Protein AF-A0A704Q1G6-F1 (afdb_monomer)

Radius of gyra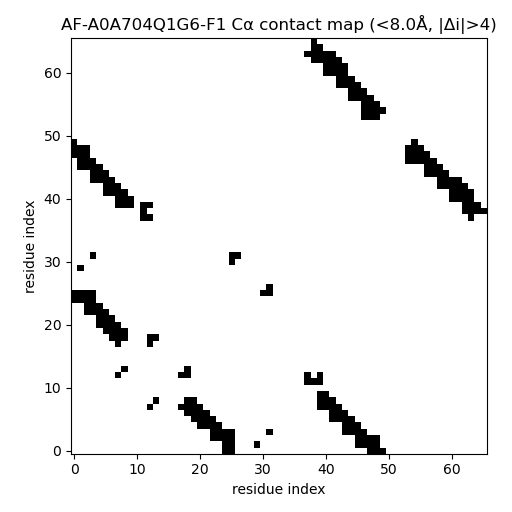tion: 13.03 Å; Cα contacts (8 Å, |Δi|>4): 124; chains: 1; bounding box: 32×18×30 Å

Secondary structure (DSSP, 8-state):
-EEEEEEE-SHHHHHTT-----EEEP-SSS-------S-B-EEEEEEEEETTEEEEEEEEE--B--

Foldseek 3Di:
DKKKFKADDDDVCVVVVNGGGDIGDDPPPLDDDDDDDDFDWIKMKMFDDDPNDTPDIDMDIDGDDD

Nearest PDB structures (foldseek):
  6o03-assembly2_D  TM=6.512E-01  e=4.790E-01  synthetic construct
  2rbl-assembly1_B  TM=5.704E-01  e=7.140E-01  Homo sapiens
  4m6a-assembly5_I  TM=6.110E-01  e=4.027E+00  synthetic construct
  8d82-assembly1_A  TM=5.917E-01  e=4.916E+00  Homo sapiens
  8xci-assembly1_J  TM=3.287E-01  e=1.812E+00  Escherichia phage Lambda

Sequence (66 aa):
KIKWKIKNVGDEAERRGNVRGEILDDEGGSERFETADFSGPHFVECYVIYGNQVVARDRIDVPIHN

Mean predicted aligned error: 3.8 Å

Organism: Salmonella enteritidis (NCBI:txid149539)

pLDDT: mean 89.82, std 6.85, range [61.62, 98.0]

Structure (mmCIF, N/CA/C/O backbone):
data_AF-A0A704Q1G6-F1
#
_entry.id   AF-A0A704Q1G6-F1
#
loop_
_atom_site.group_PDB
_atom_site.id
_atom_site.type_symbol
_atom_site.label_atom_id
_atom_site.label_alt_id
_atom_site.label_comp_id
_atom_site.label_asym_id
_atom_site.label_entity_id
_atom_site.label_seq_id
_atom_site.pdbx_PDB_ins_code
_atom_site.Cartn_x
_atom_site.Cartn_y
_at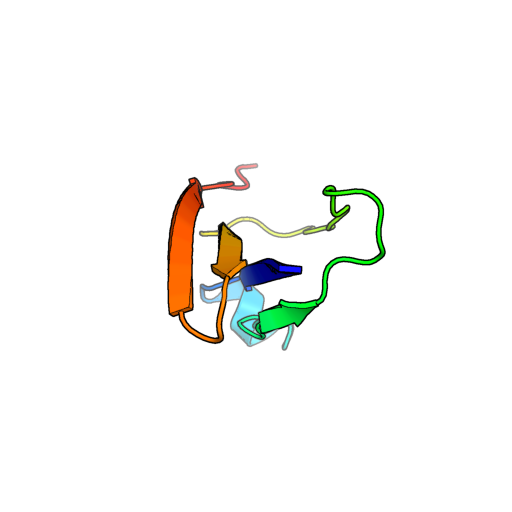om_site.Cartn_z
_atom_site.occupancy
_atom_site.B_iso_or_equiv
_atom_site.auth_seq_id
_atom_site.auth_comp_id
_atom_site.auth_asym_id
_atom_site.auth_atom_id
_atom_site.pdbx_PDB_model_num
ATOM 1 N N . LYS A 1 1 ? -9.444 0.559 11.716 1.00 93.88 1 LYS A N 1
ATOM 2 C CA . LYS A 1 1 ? -8.006 0.289 11.467 1.00 93.88 1 LYS A CA 1
ATOM 3 C C . LYS A 1 1 ? -7.704 0.663 10.032 1.00 93.88 1 LYS A C 1
ATOM 5 O O . LYS A 1 1 ? -8.556 0.391 9.195 1.00 93.88 1 LYS A O 1
ATOM 10 N N . ILE A 1 2 ? -6.556 1.268 9.764 1.00 96.75 2 ILE A N 1
ATOM 11 C CA . ILE A 1 2 ? -6.093 1.508 8.398 1.00 96.75 2 ILE A CA 1
ATOM 12 C C . ILE A 1 2 ? -5.061 0.429 8.064 1.00 96.75 2 ILE A C 1
ATOM 14 O O . ILE A 1 2 ? -4.309 0.007 8.944 1.00 96.75 2 ILE A O 1
ATOM 18 N N . LYS A 1 3 ? -5.087 -0.072 6.831 1.00 97.12 3 LYS A N 1
ATOM 19 C CA . LYS A 1 3 ? -4.055 -0.958 6.293 1.00 97.12 3 LYS A CA 1
ATOM 20 C C . LYS A 1 3 ? -3.593 -0.454 4.934 1.00 97.12 3 LYS A C 1
ATOM 22 O O . LYS A 1 3 ? -4.380 0.133 4.193 1.00 97.12 3 LYS A O 1
ATOM 27 N N . TRP A 1 4 ? -2.350 -0.759 4.598 1.00 97.12 4 TRP A N 1
ATOM 28 C CA . TRP A 1 4 ? -1.692 -0.346 3.367 1.00 97.12 4 TRP A CA 1
ATOM 29 C C . TRP A 1 4 ? -1.220 -1.563 2.597 1.00 97.12 4 TRP A C 1
ATOM 31 O O . TRP A 1 4 ? -0.704 -2.508 3.185 1.00 97.12 4 TRP A O 1
ATOM 41 N N . LYS A 1 5 ? -1.359 -1.544 1.278 1.00 95.69 5 LYS A N 1
ATOM 42 C CA . LYS A 1 5 ? -0.732 -2.532 0.406 1.00 95.69 5 LYS A CA 1
ATOM 43 C C . LYS A 1 5 ? 0.069 -1.830 -0.661 1.00 95.69 5 LYS A C 1
ATOM 45 O O . LYS A 1 5 ? -0.477 -1.054 -1.438 1.00 95.69 5 LYS A O 1
ATOM 50 N N . ILE A 1 6 ? 1.350 -2.151 -0.699 1.00 92.56 6 ILE A N 1
ATOM 51 C CA . ILE A 1 6 ? 2.302 -1.591 -1.643 1.00 92.56 6 ILE A CA 1
ATOM 52 C C . ILE A 1 6 ? 2.631 -2.696 -2.616 1.00 92.56 6 ILE A C 1
ATOM 54 O O . ILE A 1 6 ? 3.014 -3.797 -2.209 1.00 92.56 6 ILE A O 1
ATOM 58 N N . LYS A 1 7 ? 2.463 -2.422 -3.902 1.00 88.50 7 LYS A N 1
ATOM 59 C CA . LYS A 1 7 ? 2.760 -3.401 -4.928 1.00 88.50 7 LYS A CA 1
ATOM 60 C C . LYS A 1 7 ? 3.642 -2.785 -5.991 1.00 88.50 7 LYS A C 1
ATOM 62 O O . LYS A 1 7 ? 3.224 -1.896 -6.727 1.00 88.50 7 LYS A O 1
ATOM 67 N N . ASN A 1 8 ? 4.833 -3.356 -6.083 1.00 84.19 8 ASN A N 1
ATOM 68 C CA . ASN A 1 8 ? 5.762 -3.121 -7.169 1.00 84.19 8 ASN A CA 1
ATOM 69 C C . ASN A 1 8 ? 5.723 -4.369 -8.047 1.00 84.19 8 ASN A C 1
ATOM 71 O O . ASN A 1 8 ? 5.886 -5.484 -7.539 1.00 84.19 8 ASN A O 1
ATOM 75 N N . VAL A 1 9 ? 5.453 -4.192 -9.336 1.00 76.50 9 VAL A N 1
ATOM 76 C CA . VAL A 1 9 ? 5.372 -5.281 -10.315 1.00 76.50 9 VAL A CA 1
ATOM 77 C C . VAL A 1 9 ? 6.138 -4.921 -11.583 1.00 76.50 9 VAL A C 1
ATOM 79 O O . VAL A 1 9 ? 6.406 -3.753 -11.849 1.00 76.50 9 VAL A O 1
ATOM 82 N N . GLY A 1 10 ? 6.472 -5.939 -12.373 1.00 79.25 10 GLY A N 1
ATOM 83 C CA . GLY A 1 10 ? 7.177 -5.801 -13.645 1.00 79.25 10 GLY A CA 1
ATOM 84 C C . GLY A 1 10 ? 8.598 -6.355 -13.602 1.00 79.25 10 GLY A C 1
ATOM 85 O O . GLY A 1 10 ? 9.150 -6.608 -12.530 1.00 79.25 10 GLY A O 1
ATOM 86 N N . ASP A 1 11 ? 9.178 -6.515 -14.788 1.00 82.69 11 ASP A N 1
ATOM 87 C CA . ASP A 1 11 ? 10.446 -7.219 -15.016 1.00 82.69 11 ASP A CA 1
ATOM 88 C C . ASP A 1 11 ? 11.589 -6.687 -14.144 1.00 82.69 11 ASP A C 1
ATOM 90 O O . ASP A 1 11 ? 12.403 -7.450 -13.630 1.00 82.69 11 ASP A O 1
ATOM 94 N N . GLU A 1 12 ? 11.634 -5.373 -13.918 1.00 84.81 12 GLU A N 1
ATOM 95 C CA . GLU A 1 12 ? 12.680 -4.752 -13.107 1.00 84.81 12 GLU A CA 1
ATOM 96 C C . GLU A 1 12 ? 12.509 -5.039 -11.605 1.00 84.81 12 GLU A C 1
ATOM 98 O O . GLU A 1 12 ? 13.505 -5.224 -10.901 1.00 84.81 12 GLU A O 1
ATOM 103 N N . ALA A 1 13 ? 11.266 -5.160 -11.120 1.00 84.81 13 ALA A N 1
ATOM 104 C CA . ALA A 1 13 ? 10.988 -5.588 -9.748 1.00 84.81 13 ALA A CA 1
ATOM 105 C C . ALA A 1 13 ? 11.452 -7.034 -9.528 1.00 84.81 13 ALA A C 1
ATOM 107 O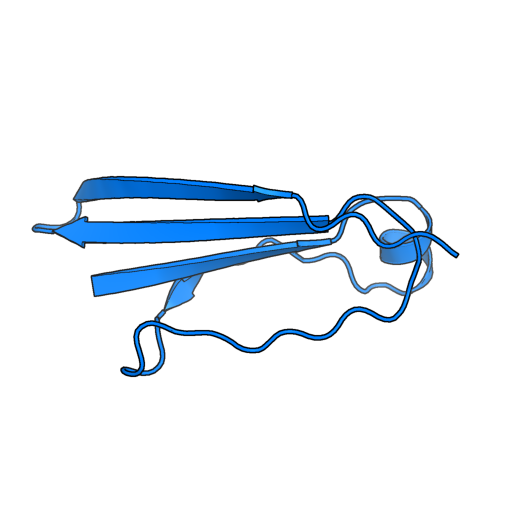 O . ALA A 1 13 ? 12.067 -7.336 -8.505 1.00 84.81 13 ALA A O 1
ATOM 108 N N . GLU A 1 14 ? 11.195 -7.912 -10.500 1.00 85.44 14 GLU A N 1
ATOM 109 C CA . GLU A 1 14 ? 11.616 -9.316 -10.467 1.00 85.44 14 GLU A CA 1
ATOM 110 C C . GLU A 1 14 ? 13.138 -9.444 -10.543 1.00 85.44 14 GLU A C 1
ATOM 112 O O . GLU A 1 14 ? 13.747 -10.107 -9.703 1.00 85.44 14 GLU A O 1
ATOM 117 N N . ARG A 1 15 ? 13.774 -8.732 -11.481 1.00 87.56 15 ARG A N 1
ATOM 118 C CA . ARG A 1 15 ? 15.232 -8.728 -11.663 1.00 87.56 15 ARG A CA 1
ATOM 119 C C . ARG A 1 15 ? 15.978 -8.271 -10.408 1.00 87.56 15 ARG A C 1
ATOM 121 O O . ARG A 1 15 ? 17.057 -8.785 -10.123 1.00 87.56 15 ARG A O 1
ATOM 128 N N . ARG A 1 16 ? 15.423 -7.306 -9.664 1.00 85.19 16 ARG A N 1
ATOM 129 C CA . ARG A 1 16 ? 15.992 -6.802 -8.399 1.00 85.19 16 ARG A CA 1
ATOM 130 C C . ARG A 1 16 ? 15.553 -7.594 -7.163 1.00 85.19 16 ARG A C 1
ATOM 132 O O . ARG A 1 16 ? 16.043 -7.304 -6.076 1.00 85.19 16 ARG A O 1
ATOM 139 N N . GLY A 1 17 ? 14.624 -8.544 -7.294 1.00 81.75 17 GLY A N 1
ATOM 140 C CA . GLY A 1 17 ? 14.029 -9.244 -6.151 1.00 81.75 17 GLY A CA 1
ATOM 141 C C . GLY A 1 17 ? 13.216 -8.331 -5.221 1.00 81.75 17 GLY A C 1
ATOM 142 O O . GLY A 1 17 ? 13.074 -8.630 -4.042 1.00 81.75 17 GLY A O 1
ATOM 143 N N . ASN A 1 18 ? 12.693 -7.213 -5.732 1.00 82.38 18 ASN A N 1
ATOM 144 C CA . ASN A 1 18 ? 11.964 -6.188 -4.973 1.00 82.38 18 ASN A CA 1
ATOM 145 C C . ASN A 1 18 ? 10.458 -6.201 -5.305 1.00 82.38 18 ASN A C 1
ATOM 147 O O . ASN A 1 18 ? 9.805 -5.159 -5.399 1.00 82.38 18 ASN A O 1
ATOM 151 N N . VAL A 1 19 ? 9.910 -7.396 -5.533 1.00 82.31 19 VAL A N 1
ATOM 152 C CA . VAL A 1 19 ? 8.469 -7.607 -5.716 1.00 82.31 19 VAL A CA 1
ATOM 153 C C . VAL A 1 19 ? 7.774 -7.402 -4.370 1.00 82.31 19 VAL A C 1
ATOM 155 O O . VAL A 1 19 ? 8.164 -7.999 -3.369 1.00 82.31 19 VAL A O 1
ATOM 158 N N . ARG A 1 20 ? 6.727 -6.569 -4.342 1.00 86.44 20 ARG A N 1
ATOM 159 C CA . ARG A 1 20 ? 5.942 -6.273 -3.128 1.00 86.44 20 ARG A CA 1
ATOM 160 C C . ARG A 1 20 ? 4.468 -6.634 -3.312 1.00 86.44 20 ARG A C 1
ATOM 162 O O . ARG A 1 20 ? 3.971 -6.762 -4.433 1.00 86.44 20 ARG A O 1
ATOM 169 N N . GLY A 1 21 ? 3.750 -6.787 -2.205 1.00 86.44 21 GLY A N 1
ATOM 170 C CA . GLY A 1 21 ? 2.306 -7.048 -2.222 1.00 86.44 21 GLY A CA 1
ATOM 171 C C . GLY A 1 21 ? 1.675 -7.354 -0.866 1.00 86.44 21 GLY A C 1
ATOM 172 O O . GLY A 1 21 ? 0.495 -7.710 -0.825 1.00 86.44 21 GLY A O 1
ATOM 173 N N . GLU A 1 22 ? 2.446 -7.240 0.214 1.00 91.69 22 GLU A N 1
ATOM 174 C CA . GLU A 1 22 ? 1.985 -7.455 1.581 1.00 91.69 22 GLU A CA 1
ATOM 175 C C . GLU A 1 22 ? 0.975 -6.387 2.004 1.00 91.69 22 GLU A C 1
ATOM 177 O O . GLU A 1 22 ? 0.995 -5.256 1.514 1.00 91.69 22 GLU A O 1
ATOM 182 N N . ILE A 1 23 ? 0.084 -6.763 2.924 1.00 94.25 23 ILE A N 1
ATOM 183 C CA . ILE A 1 23 ? -0.842 -5.836 3.569 1.00 94.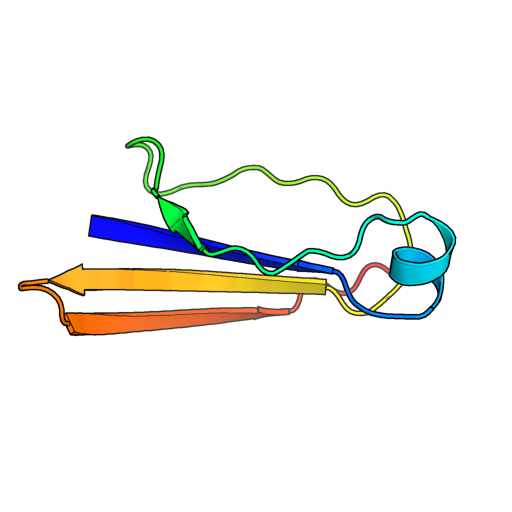25 23 ILE A CA 1
ATOM 184 C C . ILE A 1 23 ? -0.292 -5.523 4.958 1.00 94.25 23 ILE A C 1
ATOM 186 O O . ILE A 1 23 ? -0.286 -6.385 5.836 1.00 94.25 23 ILE A O 1
ATOM 190 N N . LEU A 1 24 ? 0.125 -4.282 5.148 1.00 95.44 24 LEU A N 1
ATOM 191 C CA . LEU A 1 24 ? 0.738 -3.765 6.362 1.00 95.44 24 LEU A CA 1
ATOM 192 C C . LEU A 1 24 ? -0.299 -3.000 7.186 1.00 95.44 24 LEU A C 1
ATOM 194 O O . LEU A 1 24 ? -1.220 -2.392 6.635 1.00 95.44 24 LEU A O 1
ATOM 198 N N . ASP A 1 25 ? -0.176 -3.048 8.509 1.00 96.25 25 ASP A N 1
A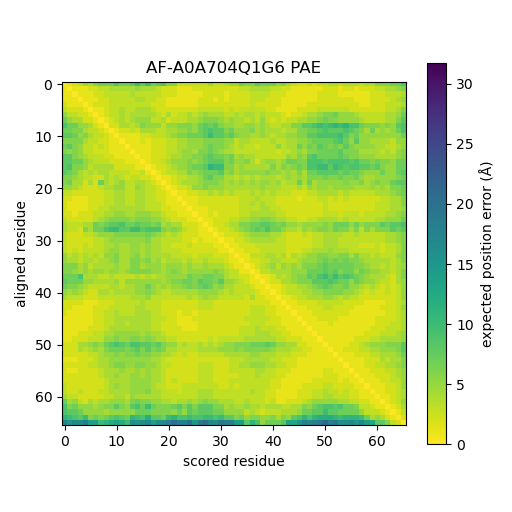TOM 199 C CA . ASP A 1 25 ? -0.963 -2.180 9.383 1.00 96.25 25 ASP A CA 1
ATOM 200 C C . ASP A 1 25 ? -0.447 -0.737 9.299 1.00 96.25 25 ASP A C 1
ATOM 202 O O . ASP A 1 25 ? 0.733 -0.490 9.051 1.00 96.25 25 ASP A O 1
ATOM 206 N N . ASP A 1 26 ? -1.352 0.221 9.470 1.00 95.12 26 ASP A N 1
ATOM 207 C CA . ASP A 1 26 ? -0.978 1.621 9.643 1.00 95.12 26 ASP A CA 1
ATOM 208 C C . ASP A 1 26 ? -0.204 1.832 10.951 1.00 95.12 26 ASP A C 1
ATOM 210 O O . ASP A 1 26 ? -0.511 1.216 11.975 1.00 95.12 26 ASP A O 1
ATOM 214 N N . GLU A 1 27 ? 0.773 2.737 10.921 1.00 94.06 27 GLU A N 1
ATOM 215 C CA . GLU A 1 27 ? 1.663 3.031 12.054 1.00 94.06 27 GLU A CA 1
ATOM 216 C C . GLU A 1 27 ? 1.075 4.091 13.012 1.00 94.06 27 GLU A C 1
ATOM 218 O O . GLU A 1 27 ? 1.745 4.553 13.932 1.00 94.06 27 GLU A O 1
ATOM 223 N N . GLY A 1 28 ? -0.200 4.459 12.831 1.00 92.06 28 GLY A N 1
ATOM 224 C CA . GLY A 1 28 ? -0.947 5.402 13.667 1.00 92.06 28 GLY A CA 1
ATOM 225 C C . GLY A 1 28 ? -1.077 6.803 13.066 1.00 92.06 28 GLY A C 1
ATOM 226 O O . GLY A 1 28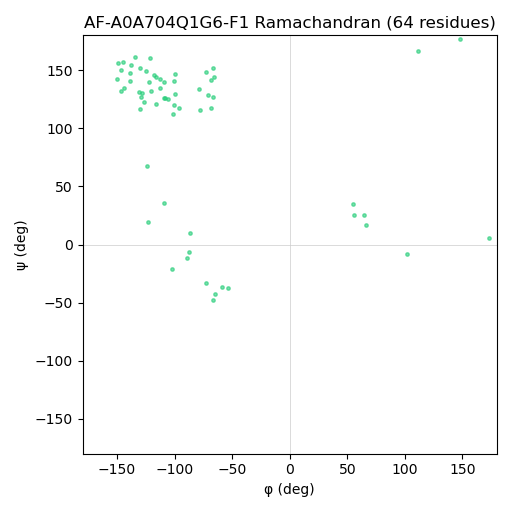 ? -1.825 7.619 13.605 1.00 92.06 28 GLY A O 1
ATOM 227 N N . GLY A 1 29 ? -0.383 7.077 11.958 1.00 92.50 29 GLY A N 1
ATOM 228 C CA . GLY A 1 29 ? -0.385 8.370 11.272 1.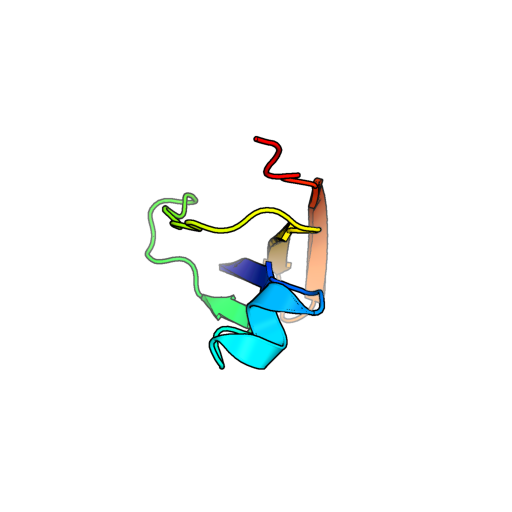00 92.50 29 GLY A CA 1
ATOM 229 C C . GLY A 1 29 ? -1.478 8.532 10.215 1.00 92.50 29 GLY A C 1
ATOM 230 O O . GLY A 1 29 ? -1.712 9.647 9.764 1.00 92.50 29 GLY A O 1
ATOM 231 N N . SER A 1 30 ? -2.179 7.456 9.827 1.00 92.81 30 SER A N 1
ATOM 232 C CA . SER A 1 30 ? -3.045 7.455 8.630 1.00 92.81 30 SER A CA 1
ATOM 233 C C . SER A 1 30 ? -2.304 7.860 7.350 1.00 92.81 30 SER A C 1
ATOM 235 O O . SER A 1 30 ? -2.908 8.337 6.390 1.00 92.81 30 SER A O 1
ATOM 237 N N . GLU A 1 31 ? -0.994 7.645 7.331 1.00 92.25 31 GLU A N 1
ATOM 238 C CA . GLU A 1 31 ? -0.095 7.947 6.230 1.00 92.25 31 GLU A CA 1
ATOM 239 C C . GLU A 1 31 ? 0.999 6.885 6.170 1.00 92.25 31 GLU A C 1
ATOM 241 O O . GLU A 1 31 ? 1.301 6.213 7.161 1.00 92.25 31 GLU A O 1
ATOM 246 N N . ARG A 1 32 ? 1.600 6.728 4.993 1.00 91.06 32 ARG A N 1
ATOM 247 C CA . ARG A 1 32 ? 2.712 5.807 4.805 1.00 91.06 32 ARG A CA 1
ATOM 248 C C . ARG A 1 32 ? 3.682 6.342 3.767 1.00 91.06 32 ARG A C 1
ATOM 250 O O . ARG A 1 32 ? 3.270 6.747 2.682 1.00 91.06 32 ARG A O 1
ATOM 257 N N . PHE A 1 33 ? 4.968 6.317 4.103 1.00 89.56 33 PHE A N 1
ATOM 258 C CA . PHE A 1 33 ? 6.047 6.715 3.208 1.00 89.56 33 PHE A CA 1
ATOM 259 C C . PHE A 1 33 ? 6.700 5.484 2.583 1.00 89.56 33 PHE A C 1
ATOM 261 O O . PHE A 1 33 ? 7.086 4.553 3.286 1.00 89.56 33 PHE A O 1
ATOM 268 N N . GLU A 1 34 ? 6.833 5.483 1.261 1.00 87.12 34 GLU A N 1
ATOM 269 C CA . GLU A 1 34 ? 7.379 4.365 0.496 1.00 87.12 34 GLU A CA 1
ATOM 270 C C . GLU A 1 34 ? 8.304 4.886 -0.598 1.00 87.12 34 GLU A C 1
ATOM 272 O O . GLU A 1 34 ? 8.022 5.897 -1.242 1.00 87.12 34 GLU A O 1
ATOM 277 N N . THR A 1 35 ? 9.407 4.177 -0.824 1.00 85.00 35 THR A N 1
ATOM 278 C CA . THR A 1 35 ? 10.368 4.493 -1.881 1.00 85.00 35 THR A CA 1
ATOM 279 C C . THR A 1 35 ? 10.366 3.410 -2.951 1.00 85.00 35 THR A C 1
ATOM 281 O O . THR A 1 35 ? 10.244 2.209 -2.667 1.00 85.00 35 THR A O 1
ATOM 284 N N . ALA A 1 36 ? 10.522 3.853 -4.194 1.00 83.31 36 ALA A N 1
ATOM 285 C CA . ALA A 1 36 ? 10.761 3.014 -5.353 1.00 83.31 36 ALA A CA 1
ATOM 286 C C . ALA A 1 36 ? 11.712 3.756 -6.302 1.00 83.31 36 ALA A C 1
ATOM 288 O O . ALA A 1 36 ? 11.587 4.960 -6.514 1.00 83.31 36 ALA A O 1
ATOM 289 N N . ASP A 1 37 ? 12.709 3.035 -6.805 1.00 84.62 37 ASP A N 1
ATOM 290 C CA . ASP A 1 37 ? 13.870 3.570 -7.526 1.00 84.62 37 ASP A CA 1
ATOM 291 C C . ASP A 1 37 ? 14.011 2.961 -8.929 1.00 84.62 37 ASP A C 1
ATOM 293 O O . ASP A 1 37 ? 15.087 2.969 -9.534 1.00 84.62 37 ASP A O 1
ATOM 297 N N . PHE A 1 38 ? 12.926 2.384 -9.443 1.00 83.44 38 PHE A N 1
ATOM 298 C CA . PHE A 1 38 ? 12.900 1.768 -10.755 1.00 83.44 38 PHE A CA 1
ATOM 299 C C . PHE A 1 38 ? 11.621 2.087 -11.514 1.00 83.44 38 PHE A C 1
ATOM 301 O O . PHE A 1 38 ? 10.546 2.235 -10.938 1.00 83.44 38 PHE A O 1
ATOM 308 N N . SER A 1 39 ? 11.759 2.179 -12.836 1.00 83.44 39 SER A N 1
ATOM 309 C CA . SER A 1 39 ? 10.627 2.361 -13.736 1.00 83.44 39 SER A CA 1
ATOM 310 C C . SER A 1 39 ? 9.748 1.117 -13.759 1.00 83.44 39 SER A C 1
ATOM 312 O O . SER A 1 39 ? 10.245 -0.010 -13.765 1.00 83.44 39 SER A O 1
ATOM 314 N N . GLY A 1 40 ? 8.438 1.322 -13.827 1.00 84.12 40 GLY A N 1
ATOM 315 C CA . GLY A 1 40 ? 7.480 0.231 -13.948 1.00 84.12 40 GLY A CA 1
ATOM 316 C C . GLY A 1 40 ? 6.145 0.513 -13.265 1.00 84.12 40 GLY A C 1
ATOM 317 O O . GLY A 1 40 ? 5.962 1.561 -12.636 1.00 84.12 40 GLY A O 1
ATOM 318 N N . PRO A 1 41 ? 5.191 -0.421 -13.392 1.00 84.19 41 PRO A N 1
ATOM 319 C CA . PRO A 1 41 ? 3.906 -0.323 -12.722 1.00 84.19 41 PRO A CA 1
ATOM 320 C C . PRO A 1 41 ? 4.056 -0.478 -11.202 1.00 84.19 41 PRO A C 1
ATOM 322 O O . PRO A 1 41 ? 4.434 -1.535 -10.695 1.00 84.19 41 PRO A O 1
ATOM 325 N N . HIS A 1 42 ? 3.694 0.578 -10.476 1.00 89.44 42 HIS A N 1
ATOM 326 C CA . HIS A 1 42 ? 3.564 0.562 -9.022 1.00 89.44 42 HIS A CA 1
ATOM 327 C C . HIS A 1 42 ? 2.168 1.030 -8.639 1.00 89.44 42 HIS A C 1
ATOM 329 O O . HIS A 1 42 ? 1.566 1.853 -9.332 1.00 89.44 42 HIS A O 1
ATOM 335 N N . PHE A 1 43 ? 1.652 0.520 -7.528 1.00 92.06 43 PHE A N 1
ATOM 336 C CA . PHE A 1 43 ? 0.430 1.046 -6.943 1.00 92.06 43 PHE A CA 1
ATOM 337 C C . PHE A 1 43 ? 0.423 0.899 -5.427 1.00 92.06 43 PHE A C 1
ATOM 339 O O . PHE A 1 43 ? 1.065 0.011 -4.854 1.00 92.06 43 PHE A O 1
ATOM 346 N N . VAL A 1 44 ? -0.372 1.754 -4.795 1.00 93.69 44 VAL A N 1
ATOM 347 C CA . VAL A 1 44 ? -0.671 1.713 -3.368 1.00 93.69 44 VAL A CA 1
ATOM 348 C C . VAL A 1 44 ? -2.177 1.540 -3.198 1.00 93.69 44 VAL A C 1
ATOM 350 O O . VAL A 1 44 ? -2.966 2.229 -3.839 1.00 93.69 44 VAL A O 1
ATOM 353 N N . GLU A 1 45 ? -2.588 0.609 -2.341 1.00 96.19 45 GLU A N 1
ATOM 354 C CA . GLU A 1 45 ? -3.976 0.484 -1.890 1.00 96.19 45 GLU A CA 1
ATOM 355 C C . GLU A 1 45 ? -4.068 0.830 -0.403 1.00 96.19 45 GLU A C 1
ATOM 357 O O . GLU A 1 45 ? -3.281 0.329 0.405 1.00 96.19 45 GLU A O 1
ATOM 362 N N . CYS A 1 46 ? -5.062 1.635 -0.041 1.00 96.94 46 CYS A N 1
ATOM 363 C CA . CYS A 1 46 ? -5.413 1.929 1.345 1.00 96.94 46 CYS A CA 1
ATOM 364 C C . CYS A 1 46 ? -6.748 1.264 1.687 1.00 96.94 46 CYS A C 1
ATOM 366 O O . CYS A 1 46 ? -7.671 1.250 0.872 1.00 96.94 46 CYS A O 1
ATOM 368 N N . TYR A 1 47 ? -6.855 0.710 2.893 1.00 97.56 47 TYR A N 1
ATOM 369 C CA . TYR A 1 47 ? -8.039 0.010 3.380 1.00 97.56 47 TYR A CA 1
ATOM 370 C C . TYR A 1 47 ? -8.452 0.559 4.736 1.00 97.56 47 TYR A C 1
ATOM 372 O O . TYR A 1 47 ? -7.651 0.580 5.668 1.00 97.56 47 TYR A O 1
ATOM 380 N N . VAL A 1 48 ? -9.732 0.884 4.892 1.00 97.50 48 VAL A N 1
ATOM 381 C CA . VAL A 1 48 ? -10.340 1.166 6.194 1.00 97.50 48 VAL A CA 1
ATOM 382 C C . VAL A 1 48 ? -11.111 -0.066 6.648 1.00 97.50 48 VAL A C 1
ATOM 384 O O . VAL A 1 48 ? -12.046 -0.509 5.984 1.00 97.50 48 VAL A O 1
ATOM 387 N N . ILE A 1 49 ? -10.719 -0.621 7.793 1.00 97.19 49 ILE A N 1
ATOM 388 C CA . ILE A 1 49 ? -11.306 -1.822 8.390 1.00 97.19 49 ILE A CA 1
ATOM 389 C C . ILE A 1 49 ? -12.099 -1.461 9.645 1.00 97.19 49 ILE A C 1
ATOM 391 O O . ILE A 1 49 ? -11.547 -0.886 10.593 1.00 97.19 49 ILE A O 1
ATOM 395 N N . TYR A 1 50 ? -13.361 -1.883 9.687 1.00 97.06 50 TYR A N 1
ATOM 396 C CA . TYR A 1 50 ? -14.257 -1.788 10.837 1.00 97.06 50 TYR A CA 1
ATOM 397 C C . TYR A 1 50 ? -14.917 -3.145 11.097 1.00 97.06 50 TYR A C 1
ATOM 399 O O . TYR A 1 50 ? -15.398 -3.783 10.169 1.00 97.06 50 TYR A O 1
ATOM 407 N N . GLY A 1 51 ? -14.906 -3.622 12.346 1.00 95.69 51 GLY A N 1
ATOM 408 C CA . GLY A 1 51 ? -15.546 -4.898 12.700 1.00 95.69 51 GLY A CA 1
ATOM 409 C C . GLY A 1 51 ? -15.063 -6.100 11.874 1.00 95.69 51 GLY A C 1
ATOM 410 O O . GLY A 1 51 ? -15.857 -6.974 11.550 1.00 95.69 51 GLY A O 1
ATOM 411 N N . ASN A 1 52 ? -13.776 -6.126 11.504 1.00 93.81 52 ASN A N 1
ATOM 412 C CA . ASN A 1 52 ? -13.172 -7.134 10.620 1.00 93.81 52 ASN A CA 1
ATOM 413 C C . ASN A 1 52 ? -13.670 -7.115 9.156 1.00 93.81 52 ASN A C 1
ATOM 415 O O . ASN A 1 52 ? -13.441 -8.068 8.416 1.00 93.81 52 ASN A O 1
ATOM 419 N N . GLN A 1 53 ? -14.315 -6.031 8.721 1.00 96.56 53 GLN A N 1
ATOM 420 C CA . GLN A 1 53 ? -14.749 -5.815 7.339 1.00 96.56 53 GLN A CA 1
ATOM 421 C C . GLN A 1 53 ? -14.067 -4.586 6.741 1.00 96.56 53 GLN A C 1
ATOM 423 O O . GLN A 1 53 ? -13.822 -3.604 7.442 1.00 96.56 53 GLN A O 1
ATOM 428 N N . VAL A 1 54 ? -13.775 -4.628 5.440 1.00 97.50 54 VAL A N 1
ATOM 429 C CA . VAL A 1 54 ? -13.312 -3.453 4.691 1.00 97.50 54 VAL A CA 1
ATOM 430 C C . VAL A 1 54 ? -14.524 -2.575 4.396 1.00 97.50 54 VAL A C 1
ATOM 432 O O . VAL A 1 54 ? -15.424 -2.996 3.677 1.00 97.50 54 VAL A O 1
ATOM 435 N N . VAL A 1 55 ? -14.546 -1.370 4.959 1.00 98.00 55 VAL A N 1
ATOM 436 C CA . VAL A 1 55 ? -15.648 -0.406 4.796 1.00 98.00 55 VAL A CA 1
ATOM 437 C C . VAL A 1 55 ? -15.321 0.709 3.807 1.00 98.00 55 VAL A C 1
ATOM 439 O O . VAL A 1 55 ? -16.229 1.319 3.256 1.00 98.00 55 VAL A O 1
ATOM 442 N N . ALA A 1 56 ? -14.037 0.954 3.550 1.00 97.31 56 ALA A N 1
ATOM 443 C CA . ALA A 1 56 ? -13.578 1.818 2.471 1.00 97.31 56 ALA A CA 1
ATOM 444 C C . ALA A 1 56 ? -12.254 1.292 1.920 1.00 97.31 56 ALA A C 1
ATOM 446 O O . ALA A 1 56 ? -11.469 0.664 2.639 1.00 97.31 56 ALA A O 1
ATOM 447 N N . ARG A 1 57 ? -12.019 1.547 0.638 1.00 97.31 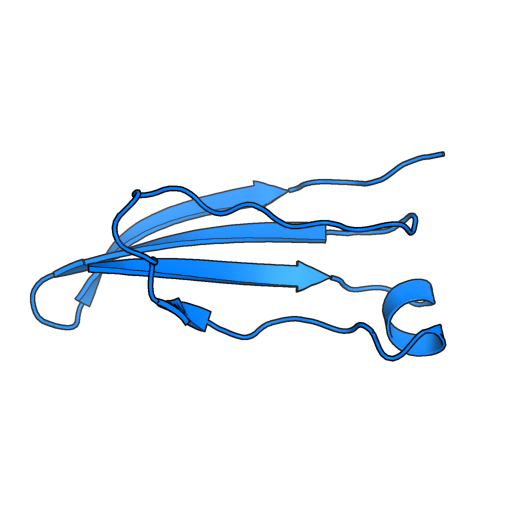57 ARG A N 1
ATOM 448 C CA . ARG A 1 57 ? -10.790 1.194 -0.060 1.00 97.31 57 ARG A CA 1
ATOM 449 C C . ARG A 1 57 ? -10.556 2.201 -1.164 1.00 97.31 57 ARG A C 1
ATOM 451 O O . ARG A 1 57 ? -11.513 2.579 -1.833 1.00 97.31 57 ARG A O 1
ATOM 458 N N . ASP A 1 58 ? -9.300 2.548 -1.381 1.00 97.12 58 ASP A N 1
ATOM 459 C CA . ASP A 1 58 ? -8.892 3.271 -2.576 1.00 97.12 58 ASP A CA 1
ATOM 460 C C . ASP A 1 58 ? -7.580 2.701 -3.123 1.00 97.12 58 ASP A C 1
ATOM 462 O O . ASP A 1 58 ? -6.809 2.078 -2.382 1.00 97.12 58 ASP A O 1
ATOM 466 N N . ARG A 1 59 ? -7.354 2.876 -4.425 1.00 95.56 59 ARG A N 1
ATOM 467 C CA . ARG A 1 59 ? -6.137 2.461 -5.122 1.00 95.56 59 ARG A CA 1
ATOM 468 C C . ARG A 1 59 ? -5.600 3.629 -5.929 1.00 95.56 59 ARG A C 1
ATOM 470 O O . ARG A 1 59 ? -6.287 4.158 -6.794 1.00 95.56 59 ARG A O 1
ATOM 477 N N . ILE A 1 60 ? -4.328 3.930 -5.710 1.00 92.75 60 ILE A N 1
ATOM 478 C CA . ILE A 1 60 ? -3.600 4.956 -6.444 1.00 92.75 60 ILE A CA 1
ATOM 479 C C . ILE A 1 60 ? -2.481 4.268 -7.215 1.00 92.75 60 ILE A C 1
ATOM 481 O O . ILE A 1 60 ? -1.621 3.607 -6.628 1.00 92.75 60 ILE A O 1
ATOM 485 N N . ASP A 1 61 ? -2.502 4.413 -8.536 1.00 91.81 61 ASP A N 1
ATOM 486 C CA . ASP A 1 61 ? -1.388 4.000 -9.382 1.00 91.81 61 ASP A CA 1
ATOM 487 C C . ASP A 1 61 ? -0.279 5.060 -9.305 1.00 91.81 61 ASP A C 1
ATOM 489 O O . ASP A 1 61 ? -0.536 6.260 -9.399 1.00 91.81 61 ASP A O 1
ATOM 493 N N . VAL A 1 62 ? 0.961 4.609 -9.123 1.00 87.94 62 VAL A N 1
ATOM 494 C CA . VAL A 1 62 ? 2.149 5.459 -8.957 1.00 87.94 62 VAL A CA 1
ATOM 495 C C . VAL A 1 62 ? 3.173 5.076 -10.025 1.00 87.94 62 VAL A C 1
ATOM 497 O O . VAL A 1 62 ? 4.194 4.463 -9.725 1.00 87.94 62 VAL A O 1
ATOM 500 N N . PRO A 1 63 ? 2.900 5.335 -11.310 1.00 80.25 63 PRO A N 1
ATOM 501 C CA . PRO A 1 63 ? 3.825 4.934 -12.350 1.00 80.25 63 PRO A CA 1
ATOM 502 C C . PRO A 1 63 ? 5.123 5.741 -12.230 1.00 80.25 63 PRO A C 1
ATOM 504 O O . PRO A 1 63 ? 5.109 6.971 -12.192 1.00 80.25 63 PRO A O 1
ATOM 507 N N . ILE A 1 64 ? 6.253 5.039 -12.170 1.00 83.38 64 ILE A N 1
ATOM 508 C CA . ILE A 1 64 ? 7.576 5.662 -12.211 1.00 83.38 64 ILE A CA 1
ATOM 509 C C . ILE A 1 64 ? 8.052 5.587 -13.653 1.00 83.38 64 ILE A C 1
ATOM 511 O O . ILE A 1 64 ? 8.191 4.498 -14.220 1.00 83.38 64 ILE A O 1
ATOM 515 N N . HIS A 1 65 ? 8.255 6.759 -14.240 1.00 80.06 65 HIS A N 1
ATOM 516 C CA . HIS A 1 65 ? 8.771 6.941 -15.587 1.00 80.06 65 HIS A CA 1
ATOM 517 C C . HIS A 1 65 ? 10.116 7.665 -15.507 1.00 80.06 65 HIS A C 1
ATOM 519 O O . HIS A 1 65 ? 10.296 8.526 -14.644 1.00 80.06 65 HIS A O 1
ATOM 525 N N . ASN A 1 66 ? 11.038 7.300 -16.397 1.00 61.62 66 ASN A N 1
ATOM 526 C CA . ASN A 1 66 ? 12.277 8.044 -16.630 1.00 61.62 66 ASN A CA 1
ATOM 527 C C . ASN A 1 66 ? 12.044 9.253 -17.537 1.00 61.62 66 ASN A C 1
ATOM 529 O O . ASN A 1 66 ? 11.151 9.164 -18.412 1.00 61.62 66 ASN A O 1
#

Solvent-accessible surface area (backbone atoms only — not comparable to full-atom values): 4026 Å² total; per-residue (Å²): 86,53,34,39,28,49,32,36,46,55,72,61,24,60,75,69,69,55,63,46,65,59,79,41,75,52,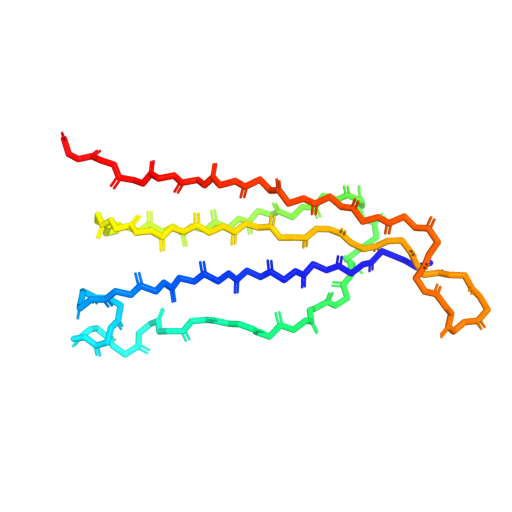86,79,72,89,61,84,90,85,87,82,93,64,64,40,58,27,34,42,34,44,35,35,37,54,97,94,37,79,78,45,74,51,75,47,78,52,72,40,76,130

InterPro domains:
  IPR040511 Adenylyl/Guanylyl and SMODS, C-terminal sensor domain [PF18134] (1-64)